Protein AF-A0A453ETF7-F1 (afdb_monomer_lite)

Foldseek 3Di:
DFPPFQADDFDKDKDWFWDQDPVRDTDIQIWIWTPVLLVLLVVVCVVCVVVVVVVCVVPVVDAAEFEAEQCGLLSSLNNLRVQCVDVSNVRYAYERELYRQTIGPSSVVSRPVRYHYHYDDPRCRNVDGVVVVVVVVVCVVPDCPVVVVVVVVD

InterPro domains:
  IPR002921 Fungal lipase-type domain [PF01764] (3-130)
  IPR029058 Alpha/Beta hydrolase fold [G3DSA:3.40.50.1820] (1-151)
  IPR029058 Alpha/Beta hydrolase fold [SSF53474] (5-130)

Sequence (154 aa):
MKDTLTAVTGAVVPFHHSVLDEGGISKLVLGYAHCGMVAAARWIARGITPCLLQAVTQCPEYQIKIVGHSLGGGTAALLTYILREHTEFSTTTCVAFAPASCMTWELAESGKHFVTTIVNGADLVPTVSTASIDDLRSEVTASSWLNDLRDQIQ

Radius of gyration: 19.6 Å; chains: 1; bounding box: 48×32×66 Å

Organism: Aegilops tauschii subsp. strangulata (NCBI:txid200361)

Structure (mmCIF, N/CA/C/O backbone):
data_AF-A0A453ETF7-F1
#
_entry.id   AF-A0A453ETF7-F1
#
loop_
_atom_site.group_PDB
_atom_site.id
_atom_site.type_symbol
_atom_site.label_atom_id
_atom_site.label_alt_id
_atom_site.label_comp_id
_atom_site.label_asym_id
_atom_site.label_entity_id
_atom_site.label_seq_id
_atom_site.pdbx_PDB_ins_code
_atom_site.Cartn_x
_atom_site.Cartn_y
_atom_site.Cartn_z
_atom_site.occupancy
_atom_site.B_iso_or_equiv
_atom_site.auth_seq_id
_atom_site.auth_comp_id
_atom_site.auth_asym_id
_atom_site.auth_atom_id
_atom_site.pdbx_PDB_model_num
ATOM 1 N N . MET A 1 1 ? 18.604 -13.943 -6.817 1.00 32.66 1 MET A N 1
ATOM 2 C CA . MET A 1 1 ? 18.697 -12.516 -7.185 1.00 32.66 1 MET A CA 1
ATOM 3 C C . MET A 1 1 ? 17.307 -11.969 -6.917 1.00 32.66 1 MET A C 1
ATOM 5 O O . MET A 1 1 ? 16.383 -12.465 -7.535 1.00 32.66 1 MET A O 1
ATOM 9 N N . LYS A 1 2 ? 17.123 -11.198 -5.838 1.00 39.03 2 LYS A N 1
ATOM 10 C CA . LYS A 1 2 ? 15.794 -10.808 -5.335 1.00 39.03 2 LYS A CA 1
ATOM 11 C C . LYS A 1 2 ? 15.223 -9.695 -6.212 1.00 39.03 2 LYS A C 1
ATOM 13 O O . LYS A 1 2 ? 15.924 -8.714 -6.438 1.00 39.03 2 LYS A O 1
ATOM 18 N N . ASP A 1 3 ? 13.976 -9.848 -6.644 1.00 45.78 3 ASP A N 1
ATOM 19 C CA . ASP A 1 3 ? 13.203 -8.900 -7.457 1.00 45.78 3 ASP A CA 1
ATOM 20 C C . ASP A 1 3 ? 13.032 -7.554 -6.734 1.00 45.78 3 ASP A C 1
ATOM 22 O O . ASP A 1 3 ? 12.058 -7.310 -6.025 1.00 45.78 3 ASP A O 1
ATOM 26 N N . THR A 1 4 ? 14.040 -6.686 -6.814 1.00 43.00 4 THR A N 1
ATOM 27 C CA . THR A 1 4 ? 14.077 -5.414 -6.077 1.00 43.00 4 THR A CA 1
ATOM 28 C C . THR A 1 4 ? 14.528 -4.290 -6.989 1.00 43.00 4 THR A C 1
ATOM 30 O O . THR A 1 4 ? 15.625 -3.780 -6.820 1.00 43.00 4 THR A O 1
ATOM 33 N N . LEU A 1 5 ? 13.705 -3.885 -7.954 1.00 49.62 5 LEU A N 1
ATOM 34 C CA . LEU A 1 5 ? 14.010 -2.709 -8.772 1.00 49.62 5 LEU A CA 1
ATOM 35 C C . LEU A 1 5 ? 12.725 -2.051 -9.272 1.00 49.62 5 LEU A C 1
ATOM 37 O O . LEU A 1 5 ? 12.343 -2.143 -10.432 1.00 49.62 5 LEU A O 1
ATOM 41 N N . THR A 1 6 ? 12.027 -1.390 -8.359 1.00 43.81 6 THR A N 1
ATOM 42 C CA . THR A 1 6 ? 10.703 -0.833 -8.612 1.00 43.81 6 THR A CA 1
ATOM 43 C C . THR A 1 6 ? 10.712 0.691 -8.763 1.00 43.81 6 THR A C 1
ATOM 45 O O . THR A 1 6 ? 10.086 1.384 -7.969 1.00 43.81 6 THR A O 1
ATOM 48 N N . ALA A 1 7 ? 11.482 1.218 -9.730 1.00 40.88 7 ALA A N 1
ATOM 49 C CA . ALA A 1 7 ? 11.156 2.379 -10.581 1.00 40.88 7 ALA A CA 1
ATOM 50 C C . ALA A 1 7 ? 12.391 2.978 -11.266 1.00 40.88 7 ALA A C 1
ATOM 52 O O . ALA A 1 7 ? 13.491 3.052 -10.727 1.00 40.88 7 ALA A O 1
ATOM 53 N N . VAL A 1 8 ? 12.135 3.519 -12.448 1.00 42.88 8 VAL A N 1
ATOM 54 C CA . VAL A 1 8 ? 13.087 4.001 -13.457 1.00 42.88 8 VAL A CA 1
ATOM 55 C C . VAL A 1 8 ? 13.849 5.275 -13.063 1.00 42.88 8 VAL A C 1
ATOM 57 O O . VAL A 1 8 ? 14.783 5.667 -13.754 1.00 42.88 8 VAL A O 1
ATOM 60 N N . THR A 1 9 ? 13.529 5.903 -11.927 1.00 51.31 9 THR A N 1
ATOM 61 C CA . THR A 1 9 ? 14.285 7.055 -11.390 1.00 51.31 9 THR A CA 1
ATOM 62 C C . THR A 1 9 ? 14.396 7.105 -9.853 1.00 51.31 9 THR A C 1
ATOM 64 O O . THR A 1 9 ? 15.011 8.029 -9.323 1.00 51.31 9 THR A O 1
ATOM 67 N N . GLY A 1 10 ? 13.799 6.170 -9.101 1.00 54.28 10 GLY A N 1
ATOM 68 C CA . GLY A 1 10 ? 13.373 6.419 -7.715 1.00 54.28 10 GLY A CA 1
ATOM 69 C C . GLY A 1 10 ? 14.118 5.616 -6.649 1.00 54.28 10 GLY A C 1
ATOM 70 O O . GLY A 1 10 ? 14.108 4.389 -6.668 1.00 54.28 10 GLY A O 1
ATOM 71 N N . ALA A 1 11 ? 14.715 6.301 -5.669 1.00 68.50 11 ALA A N 1
ATOM 72 C CA . ALA A 1 11 ? 15.285 5.656 -4.486 1.00 68.50 11 ALA A CA 1
ATOM 73 C C . ALA A 1 11 ? 14.245 4.762 -3.775 1.00 68.50 11 ALA A C 1
ATOM 75 O O . ALA A 1 11 ? 13.050 5.061 -3.757 1.00 68.50 11 ALA A O 1
ATOM 76 N N . VAL A 1 12 ? 14.691 3.673 -3.153 1.00 81.19 12 VAL A N 1
ATOM 77 C CA . VAL A 1 12 ? 13.833 2.814 -2.325 1.00 81.19 12 VAL A CA 1
ATOM 78 C C . VAL A 1 12 ? 14.080 3.082 -0.849 1.00 81.19 12 VAL A C 1
ATOM 80 O O . VAL A 1 12 ? 15.168 3.497 -0.451 1.00 81.19 12 VAL A O 1
ATOM 83 N N . VAL A 1 13 ? 13.065 2.843 -0.026 1.00 88.19 13 VAL A N 1
ATOM 84 C CA . VAL A 1 13 ? 13.168 2.940 1.433 1.00 88.19 13 VAL A CA 1
ATOM 85 C C . VAL A 1 13 ? 12.697 1.641 2.080 1.00 88.19 13 VAL A C 1
ATOM 87 O O . VAL A 1 13 ? 11.791 0.998 1.540 1.00 88.19 13 VAL A O 1
ATOM 90 N N . PRO A 1 14 ? 13.272 1.249 3.232 1.00 92.38 14 PRO A N 1
ATOM 91 C CA . PRO A 1 14 ? 12.729 0.158 4.026 1.00 92.38 14 PRO A CA 1
ATOM 92 C C . PRO A 1 14 ? 11.263 0.422 4.370 1.00 92.38 14 PRO A C 1
ATOM 94 O O . PRO A 1 14 ? 10.893 1.526 4.787 1.00 92.38 14 PRO A O 1
ATOM 97 N N . PHE A 1 15 ? 10.436 -0.601 4.202 1.00 93.19 15 PHE A N 1
ATOM 98 C CA . PHE A 1 15 ? 9.016 -0.565 4.515 1.00 93.19 15 PHE A CA 1
ATOM 99 C C . PHE A 1 15 ? 8.615 -1.882 5.175 1.00 93.19 15 PHE A C 1
ATOM 101 O O . PHE A 1 15 ? 9.176 -2.936 4.875 1.00 93.19 15 PHE A O 1
ATOM 108 N N . HIS A 1 16 ? 7.675 -1.816 6.108 1.00 91.56 16 HIS A N 1
ATOM 109 C CA . HIS A 1 16 ? 7.186 -2.989 6.811 1.00 91.56 16 HIS A CA 1
ATOM 110 C C . HIS A 1 16 ? 5.686 -2.892 7.034 1.00 91.56 16 HIS A C 1
ATOM 112 O O . HIS A 1 16 ? 5.118 -1.807 6.955 1.00 91.56 16 HIS A O 1
ATOM 118 N N . HIS A 1 17 ? 5.075 -4.041 7.295 1.00 86.94 17 HIS A N 1
ATOM 119 C CA . HIS A 1 17 ? 3.684 -4.138 7.697 1.00 86.94 17 HIS A CA 1
ATOM 120 C C . HIS A 1 17 ? 3.500 -5.289 8.682 1.00 86.94 17 HIS A C 1
ATOM 122 O O . HIS A 1 17 ? 4.130 -6.341 8.544 1.00 86.94 17 HIS A O 1
ATOM 128 N N . SER A 1 18 ? 2.625 -5.094 9.664 1.00 84.88 18 SER A N 1
ATOM 129 C CA . SER A 1 18 ? 2.255 -6.128 10.630 1.00 84.88 18 SER A CA 1
ATOM 130 C C . SER A 1 18 ? 0.994 -6.855 10.170 1.00 84.88 18 SER A C 1
ATOM 132 O O . SER A 1 18 ? -0.065 -6.244 10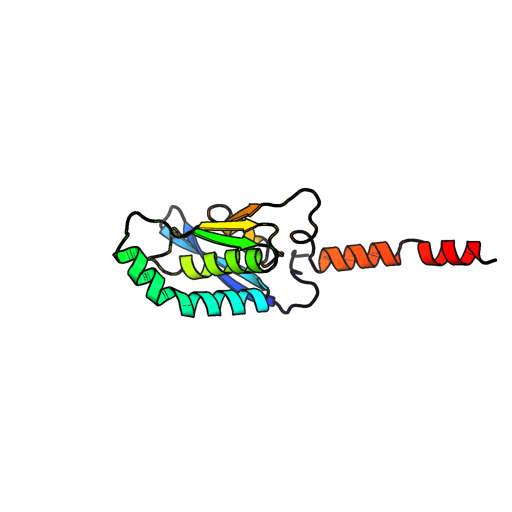.054 1.00 84.88 18 SER A O 1
ATOM 134 N N . VAL A 1 19 ? 1.096 -8.164 9.942 1.00 76.19 19 VAL A N 1
ATOM 135 C CA . VAL A 1 19 ? -0.036 -9.032 9.584 1.00 76.19 19 VAL A CA 1
ATOM 136 C C . VAL A 1 19 ? -0.451 -9.838 10.810 1.00 76.19 19 VAL A C 1
ATOM 138 O O . VAL A 1 19 ? 0.397 -10.449 11.457 1.00 76.19 19 VAL A O 1
ATOM 141 N N . LEU A 1 20 ? -1.742 -9.853 11.137 1.00 70.31 20 LEU A N 1
ATOM 142 C CA . LEU A 1 20 ? -2.287 -10.722 12.183 1.00 70.31 20 LEU A CA 1
ATOM 143 C C . LEU A 1 20 ? -2.453 -12.143 11.626 1.00 70.31 20 LEU A C 1
ATOM 145 O O . LEU A 1 20 ? -3.141 -12.322 10.623 1.00 70.31 20 LEU A O 1
ATOM 149 N N . ASP A 1 21 ? -1.812 -13.127 12.258 1.00 61.56 21 ASP A N 1
ATOM 150 C CA . ASP A 1 21 ? -1.958 -14.550 11.923 1.00 61.56 21 ASP A CA 1
ATOM 151 C C . ASP A 1 21 ? -3.111 -15.203 12.713 1.00 61.56 21 ASP A C 1
ATOM 153 O O . ASP A 1 21 ? -3.528 -14.685 13.753 1.00 61.56 21 ASP A O 1
ATOM 157 N N . GLU A 1 22 ? -3.600 -16.364 12.264 1.00 57.19 22 GLU A N 1
ATOM 158 C CA . GLU A 1 22 ? -4.742 -17.096 12.856 1.00 57.19 22 GLU A CA 1
ATOM 159 C C . GLU A 1 22 ? -4.524 -17.493 14.333 1.00 57.19 22 GLU A C 1
ATOM 161 O O . GLU A 1 22 ? -5.477 -17.776 15.056 1.00 57.19 22 GLU A O 1
ATOM 166 N N . GLY A 1 23 ? -3.276 -17.453 14.816 1.00 59.00 23 GLY A N 1
ATOM 167 C CA . GLY A 1 23 ? -2.902 -17.659 16.221 1.00 59.00 23 GLY A CA 1
ATOM 168 C C . GLY A 1 23 ? -2.762 -16.383 17.064 1.00 59.00 23 GLY A C 1
ATOM 169 O O . GLY A 1 23 ? -2.259 -16.458 18.184 1.00 59.00 23 GLY A O 1
ATOM 170 N N . GLY A 1 24 ? -3.124 -15.206 16.541 1.00 58.66 24 GLY A N 1
ATOM 171 C CA . GLY A 1 24 ? -2.989 -13.917 17.236 1.00 58.66 24 GLY A CA 1
ATOM 172 C C . GLY A 1 24 ? -1.561 -13.355 17.286 1.00 58.66 24 GLY A C 1
ATOM 173 O O . GLY A 1 24 ? -1.326 -12.326 17.918 1.00 58.66 24 GLY A O 1
ATOM 174 N N . ILE A 1 25 ? -0.600 -14.000 16.616 1.00 61.69 25 ILE A N 1
ATOM 175 C CA . ILE A 1 25 ? 0.782 -13.521 16.514 1.00 61.69 25 ILE A CA 1
ATOM 176 C C . IL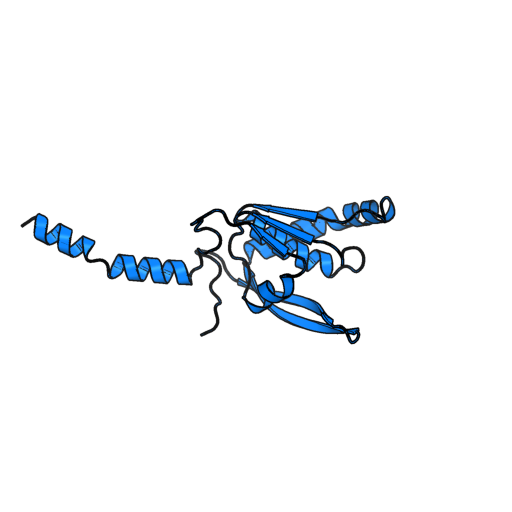E A 1 25 ? 0.868 -12.532 15.350 1.00 61.69 25 ILE A C 1
ATOM 178 O O . ILE A 1 25 ? 0.567 -12.873 14.207 1.00 61.69 25 ILE A O 1
ATOM 182 N N . SER A 1 26 ? 1.308 -11.302 15.624 1.00 72.00 26 SER A N 1
ATOM 183 C CA . SER A 1 26 ? 1.609 -10.330 14.574 1.00 72.00 26 SER A CA 1
ATOM 184 C C . SER A 1 26 ? 2.906 -10.722 13.860 1.00 72.00 26 SER A C 1
ATOM 186 O O . SER A 1 26 ? 3.997 -10.601 14.426 1.00 72.00 26 SER A O 1
ATOM 188 N N . LYS A 1 27 ? 2.811 -11.182 12.613 1.00 81.12 27 LYS A N 1
ATOM 189 C CA . LYS A 1 27 ? 3.965 -11.432 11.750 1.00 81.12 27 LYS A CA 1
ATOM 190 C C . LYS A 1 27 ? 4.378 -10.132 11.068 1.00 81.12 27 LYS A C 1
ATOM 192 O O . LYS A 1 27 ? 3.604 -9.532 10.327 1.00 81.12 27 LYS A O 1
ATOM 197 N N . LEU A 1 28 ? 5.621 -9.718 11.293 1.00 88.12 28 LEU A N 1
ATOM 198 C CA . LEU A 1 28 ? 6.205 -8.566 10.618 1.00 88.12 28 LEU A CA 1
ATOM 199 C C . LEU A 1 28 ? 6.682 -8.969 9.217 1.00 88.12 28 LEU A C 1
ATOM 201 O O . LEU A 1 28 ? 7.553 -9.830 9.074 1.00 88.12 28 LEU A O 1
ATOM 205 N N . VAL A 1 29 ? 6.127 -8.337 8.187 1.00 91.50 29 VAL A N 1
ATOM 206 C CA . VAL A 1 29 ? 6.582 -8.473 6.800 1.00 91.50 29 VAL A CA 1
ATOM 207 C C . VAL A 1 29 ? 7.514 -7.309 6.497 1.00 91.50 29 VAL A C 1
ATOM 209 O O . VAL A 1 29 ? 7.117 -6.150 6.593 1.00 91.50 29 VAL A O 1
ATOM 212 N N . LEU A 1 30 ? 8.764 -7.619 6.158 1.00 91.88 30 LEU A N 1
ATOM 213 C CA . LEU A 1 30 ? 9.795 -6.639 5.822 1.00 91.88 30 LEU A CA 1
ATOM 214 C C . LEU A 1 30 ? 10.016 -6.602 4.312 1.00 91.88 30 LEU A C 1
ATOM 216 O O . LEU A 1 30 ? 10.041 -7.645 3.659 1.00 91.88 30 LEU A O 1
ATOM 220 N N . GLY A 1 31 ? 10.255 -5.412 3.773 1.00 90.94 31 GLY A N 1
ATOM 221 C CA . GLY A 1 31 ? 10.604 -5.235 2.373 1.00 90.94 31 GLY A CA 1
ATOM 222 C C . GLY A 1 31 ? 11.062 -3.819 2.054 1.00 90.94 31 GLY A C 1
ATOM 223 O O . GLY A 1 31 ? 11.445 -3.043 2.934 1.00 90.94 31 GLY A O 1
ATOM 224 N N . TYR A 1 32 ? 11.015 -3.484 0.771 1.00 90.50 32 TYR A N 1
ATOM 225 C CA . TYR A 1 32 ? 11.335 -2.149 0.275 1.00 90.50 32 TYR A CA 1
ATOM 226 C C . TYR A 1 32 ? 10.164 -1.595 -0.520 1.00 90.50 32 TYR A C 1
ATOM 228 O O . TYR A 1 32 ? 9.417 -2.344 -1.146 1.00 90.50 32 TYR A O 1
ATOM 236 N N . ALA A 1 33 ? 10.023 -0.275 -0.506 1.00 91.75 33 ALA A N 1
ATOM 237 C CA . ALA A 1 33 ? 9.013 0.431 -1.276 1.00 91.75 33 ALA A CA 1
ATOM 238 C C . ALA A 1 33 ? 9.577 1.705 -1.912 1.00 91.75 33 ALA A C 1
ATOM 240 O O . ALA A 1 33 ? 10.591 2.253 -1.471 1.00 91.75 33 ALA A O 1
ATOM 241 N N . HIS A 1 34 ? 8.908 2.182 -2.958 1.00 89.69 34 HIS A N 1
ATOM 242 C CA . HIS A 1 34 ? 9.306 3.369 -3.707 1.00 89.69 34 HIS A CA 1
ATOM 243 C C . HIS A 1 34 ? 9.278 4.625 -2.822 1.00 89.69 34 HIS A C 1
ATOM 245 O O . HIS A 1 34 ? 8.219 5.002 -2.315 1.00 89.69 34 HIS A O 1
ATOM 251 N N . CYS A 1 35 ? 10.398 5.352 -2.693 1.00 89.06 35 CYS A N 1
ATOM 252 C CA . CYS A 1 35 ? 10.526 6.464 -1.739 1.00 89.06 35 CYS A CA 1
ATOM 253 C C . CYS A 1 35 ? 9.464 7.557 -1.928 1.00 89.06 35 CYS A C 1
ATOM 255 O O . CYS A 1 35 ? 8.819 7.957 -0.963 1.00 89.06 35 CYS A O 1
ATOM 257 N N . GLY A 1 36 ? 9.243 8.000 -3.171 1.00 88.25 36 GLY A N 1
ATOM 258 C CA . GLY A 1 36 ? 8.272 9.046 -3.499 1.00 88.25 36 GLY A CA 1
ATOM 259 C C . GLY A 1 36 ? 6.838 8.639 -3.165 1.00 88.25 36 GLY A C 1
ATOM 260 O O . GLY A 1 36 ? 6.110 9.405 -2.538 1.00 88.25 36 GLY A O 1
ATOM 261 N N . MET A 1 37 ? 6.449 7.406 -3.500 1.00 93.31 37 MET A N 1
ATOM 262 C CA . MET A 1 37 ? 5.118 6.890 -3.186 1.00 93.31 37 MET A CA 1
ATOM 263 C C . MET A 1 37 ? 4.925 6.683 -1.680 1.00 93.31 37 MET A C 1
ATOM 265 O O . MET A 1 37 ? 3.862 7.021 -1.170 1.00 93.31 37 MET A O 1
ATOM 269 N N . VAL A 1 38 ? 5.946 6.211 -0.950 1.00 94.56 38 VAL A N 1
ATOM 270 C CA . VAL A 1 38 ? 5.912 6.120 0.523 1.00 94.56 38 VAL A CA 1
ATOM 271 C C . VAL A 1 38 ? 5.786 7.507 1.153 1.00 94.56 38 VAL A C 1
ATOM 273 O O . VAL A 1 38 ? 4.992 7.697 2.074 1.00 94.56 38 VAL A O 1
ATOM 276 N N . ALA A 1 39 ? 6.546 8.492 0.667 1.00 94.75 39 ALA A N 1
ATOM 277 C CA . ALA A 1 39 ? 6.482 9.864 1.158 1.00 94.75 39 ALA A CA 1
ATOM 278 C C . ALA A 1 39 ? 5.088 10.472 0.938 1.00 94.75 39 ALA A C 1
ATOM 280 O O . ALA A 1 39 ? 4.518 11.035 1.875 1.00 94.75 39 ALA A O 1
ATOM 281 N N . ALA A 1 40 ? 4.518 10.291 -0.257 1.00 96.38 40 ALA A N 1
ATOM 282 C CA . ALA A 1 40 ? 3.164 10.724 -0.585 1.00 96.38 40 ALA A CA 1
ATOM 283 C C . ALA A 1 40 ? 2.115 10.024 0.292 1.00 96.38 40 ALA A C 1
ATOM 285 O O . ALA A 1 40 ? 1.292 10.694 0.909 1.00 96.38 40 ALA A O 1
ATOM 286 N N . ALA A 1 41 ? 2.186 8.698 0.427 1.00 97.69 41 ALA A N 1
ATOM 287 C CA . ALA A 1 41 ? 1.259 7.923 1.249 1.00 97.69 41 ALA A CA 1
ATOM 288 C C . ALA A 1 41 ? 1.287 8.369 2.720 1.00 97.69 41 ALA A C 1
ATOM 290 O O . ALA A 1 41 ? 0.241 8.614 3.315 1.00 97.69 41 ALA A O 1
ATOM 291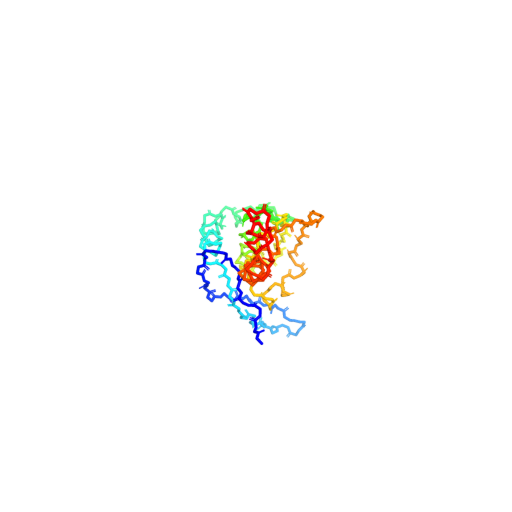 N N . ARG A 1 42 ? 2.480 8.570 3.297 1.00 97.19 42 ARG A N 1
ATOM 292 C CA . ARG A 1 42 ? 2.633 9.092 4.666 1.00 97.19 42 ARG A CA 1
ATOM 293 C C . ARG A 1 42 ? 2.102 10.516 4.813 1.00 97.19 42 ARG A C 1
ATOM 295 O O . ARG A 1 42 ? 1.548 10.848 5.857 1.00 97.19 42 ARG A O 1
ATOM 302 N N . TRP A 1 43 ? 2.298 11.368 3.807 1.00 97.88 43 TRP A N 1
ATOM 303 C CA . TRP A 1 43 ? 1.766 12.730 3.818 1.00 97.88 43 TRP A CA 1
ATOM 304 C C . TRP A 1 43 ? 0.233 12.730 3.801 1.00 97.88 43 TRP A C 1
ATOM 306 O O . TRP A 1 43 ? -0.370 13.391 4.644 1.00 97.88 43 TRP A O 1
ATOM 316 N N . ILE A 1 44 ? -0.378 11.919 2.930 1.00 98.25 44 ILE A N 1
ATOM 317 C CA . ILE A 1 44 ? -1.835 11.750 2.862 1.00 98.25 44 ILE A CA 1
ATOM 318 C C . ILE A 1 44 ? -2.369 11.213 4.190 1.00 98.25 44 ILE A C 1
ATOM 320 O O . ILE A 1 44 ? -3.263 11.831 4.758 1.00 98.25 44 ILE A O 1
ATOM 324 N N . ALA A 1 45 ? -1.793 10.125 4.719 1.00 97.56 45 ALA A N 1
ATOM 325 C CA . ALA A 1 45 ? -2.222 9.515 5.979 1.00 97.56 45 ALA A CA 1
ATOM 326 C C . ALA A 1 45 ? -2.277 10.547 7.114 1.00 97.56 45 ALA A C 1
ATOM 328 O O . ALA A 1 45 ? -3.322 10.734 7.728 1.00 97.56 45 ALA A O 1
ATOM 329 N N . ARG A 1 46 ? -1.193 11.311 7.322 1.00 97.56 46 ARG A N 1
ATOM 330 C CA . ARG A 1 46 ? -1.165 12.371 8.344 1.00 97.56 46 ARG A CA 1
ATOM 331 C C . ARG A 1 46 ? -2.264 13.417 8.154 1.00 97.56 46 ARG A C 1
ATOM 333 O O . ARG A 1 46 ? -2.806 13.896 9.143 1.00 97.56 46 ARG A O 1
ATOM 340 N N . GLY A 1 47 ? -2.567 13.781 6.908 1.00 97.56 47 GLY A N 1
ATOM 341 C CA . GLY A 1 47 ? -3.598 14.768 6.597 1.00 97.56 47 GLY A CA 1
ATOM 342 C C . GLY A 1 47 ? -5.020 14.261 6.844 1.00 97.56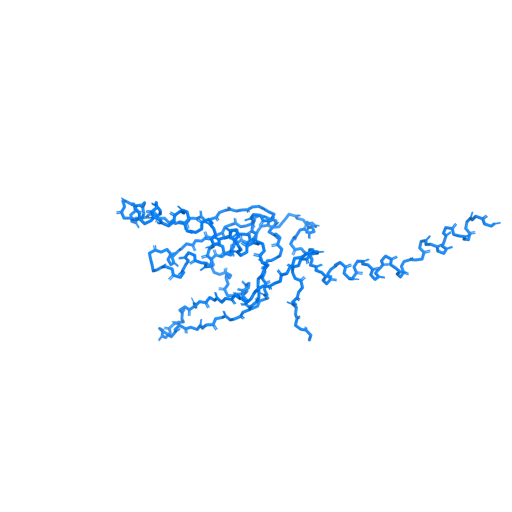 47 GLY A C 1
ATOM 343 O O . GLY A 1 47 ? -5.855 15.015 7.335 1.00 97.56 47 GLY A O 1
ATOM 344 N N . ILE A 1 48 ? -5.301 12.993 6.527 1.00 97.06 48 ILE A N 1
ATOM 345 C CA . ILE A 1 48 ? -6.669 12.456 6.552 1.00 97.06 48 ILE A CA 1
ATOM 346 C C . ILE A 1 48 ? -7.034 11.739 7.856 1.00 97.06 48 ILE A C 1
ATOM 348 O O . ILE A 1 48 ? -8.221 11.664 8.164 1.00 97.06 48 ILE A O 1
ATOM 352 N N . THR A 1 49 ? -6.066 11.242 8.640 1.00 96.44 49 THR A N 1
ATOM 353 C CA . THR A 1 49 ? -6.332 10.444 9.855 1.00 96.44 49 THR A CA 1
ATOM 354 C C . THR A 1 49 ? -7.319 11.107 10.827 1.00 96.44 49 THR A C 1
ATOM 356 O O . THR A 1 49 ? -8.264 10.426 11.226 1.00 96.44 49 THR A O 1
ATOM 359 N N . PRO A 1 50 ? -7.201 12.404 11.189 1.00 96.50 50 PRO A N 1
ATOM 360 C CA . PRO A 1 50 ? -8.150 13.027 12.117 1.00 96.50 50 PRO A CA 1
ATOM 361 C C . PRO A 1 50 ? -9.592 13.020 11.592 1.00 96.50 50 PRO A C 1
ATOM 363 O O . PRO A 1 50 ? -10.530 12.756 12.341 1.00 96.50 50 PRO A O 1
ATOM 366 N N . CYS A 1 51 ? -9.764 13.272 10.291 1.00 95.88 51 CYS A N 1
ATOM 367 C CA . CYS A 1 51 ? -11.068 13.261 9.633 1.00 95.88 51 CYS A CA 1
ATOM 368 C C . CYS A 1 51 ? -11.627 11.838 9.523 1.00 95.88 51 CYS A C 1
ATOM 370 O O . CYS A 1 51 ? -12.800 11.616 9.818 1.00 95.88 51 CYS A O 1
ATOM 372 N N . LEU A 1 52 ? -10.787 10.862 9.164 1.00 96.06 52 LEU A N 1
ATOM 373 C CA . LEU A 1 52 ? -11.200 9.465 9.078 1.00 96.06 52 LEU A CA 1
ATOM 374 C C . LEU A 1 52 ? -11.642 8.916 10.432 1.00 96.06 52 LEU A C 1
ATOM 376 O O . LEU A 1 52 ? -12.681 8.271 10.472 1.00 96.06 52 LEU A O 1
ATOM 380 N N . LEU A 1 53 ? -10.926 9.215 11.526 1.00 95.75 53 LEU A N 1
ATOM 381 C CA . LEU A 1 53 ? -11.324 8.815 12.884 1.00 95.75 53 LEU A CA 1
ATOM 382 C C . LEU A 1 53 ? -12.724 9.336 13.232 1.00 95.75 53 LEU A C 1
ATOM 384 O O . LEU A 1 53 ? -13.572 8.583 13.705 1.00 95.75 53 LEU A O 1
ATOM 388 N N . GLN A 1 54 ? -13.006 10.607 12.939 1.00 95.62 54 GLN A N 1
ATOM 389 C CA . GLN A 1 54 ? -14.348 11.160 13.132 1.00 95.62 54 GLN A CA 1
ATOM 390 C C . GLN A 1 54 ? -15.385 10.433 12.266 1.00 95.62 54 GLN A C 1
ATOM 392 O O . GLN A 1 54 ? -16.438 10.051 12.770 1.00 95.62 54 GLN A O 1
ATOM 397 N N . ALA A 1 55 ? -15.076 10.169 10.996 1.00 94.94 55 ALA A N 1
ATOM 398 C CA . ALA A 1 55 ? -15.991 9.484 10.090 1.00 94.94 55 ALA A CA 1
ATOM 399 C C . ALA A 1 55 ? -16.326 8.050 10.540 1.00 94.94 55 ALA A C 1
ATOM 401 O O . ALA A 1 55 ? -17.500 7.688 10.542 1.00 94.94 55 ALA A O 1
ATOM 402 N N . VAL A 1 56 ? -15.344 7.248 10.977 1.00 94.19 56 VAL A N 1
ATOM 403 C CA . VAL A 1 56 ? -15.623 5.879 11.460 1.00 94.19 56 VAL A CA 1
ATOM 404 C C . VAL A 1 56 ? -16.396 5.862 12.776 1.00 94.19 56 VAL A C 1
ATOM 406 O O . VAL A 1 56 ? -17.193 4.956 12.988 1.00 94.19 56 VAL A O 1
ATOM 409 N N . THR A 1 57 ? -16.234 6.870 13.642 1.00 93.38 57 THR A N 1
ATOM 410 C CA . THR A 1 57 ? -17.069 6.965 14.857 1.00 93.38 57 THR A CA 1
ATOM 411 C C . THR A 1 57 ? -18.519 7.338 14.557 1.00 93.38 57 THR A C 1
ATOM 413 O O . THR A 1 57 ? -19.424 6.855 15.232 1.00 93.38 57 THR A O 1
ATOM 416 N N . GLN A 1 58 ? -18.758 8.172 13.542 1.00 95.94 58 GLN A N 1
ATOM 417 C CA . GLN A 1 58 ? -20.107 8.573 13.133 1.00 95.94 58 GLN A CA 1
ATOM 418 C C . GLN A 1 58 ? -20.813 7.491 12.309 1.00 95.94 58 GLN A C 1
ATOM 420 O O . GLN A 1 58 ? -22.029 7.338 12.406 1.00 95.94 58 GLN A O 1
ATOM 425 N N . CYS A 1 59 ? -20.050 6.737 11.518 1.00 93.25 59 CYS A N 1
ATOM 426 C CA . CYS A 1 59 ? -20.547 5.721 10.599 1.00 93.25 59 CYS A CA 1
ATOM 427 C C . CYS A 1 59 ? -19.817 4.381 10.825 1.00 93.25 59 CYS A C 1
ATOM 429 O O . CYS A 1 59 ? -19.054 3.958 9.955 1.00 93.25 59 CYS A O 1
ATOM 431 N N . PRO A 1 60 ? -20.045 3.686 11.957 1.00 90.56 60 PRO A N 1
ATOM 432 C CA . PRO A 1 60 ? -19.306 2.465 12.306 1.00 90.56 60 PRO A CA 1
ATOM 433 C C . PRO A 1 60 ? -19.553 1.293 11.343 1.00 90.56 60 PRO A C 1
ATOM 435 O O . PRO A 1 60 ? -18.715 0.407 11.221 1.00 90.56 60 PRO A O 1
ATOM 438 N N . GLU A 1 61 ? -20.681 1.304 10.629 1.00 91.94 61 GLU A N 1
ATOM 439 C CA . GLU A 1 61 ? -21.054 0.279 9.644 1.00 91.94 61 GLU A CA 1
ATOM 440 C C . GLU A 1 61 ? -20.310 0.440 8.301 1.00 91.94 61 GLU A C 1
ATOM 442 O O . GLU A 1 61 ? -20.366 -0.434 7.434 1.00 91.94 61 GLU A O 1
ATOM 447 N N . TYR A 1 62 ? -19.656 1.587 8.078 1.00 92.50 62 TYR A N 1
ATOM 448 C CA . TYR A 1 62 ? -19.028 1.922 6.801 1.00 92.50 62 TYR A CA 1
ATOM 449 C C . TYR A 1 62 ? -17.581 1.434 6.757 1.00 92.50 62 TYR A C 1
ATOM 451 O O . TYR A 1 62 ? -16.852 1.455 7.745 1.00 92.50 62 TYR A O 1
ATOM 459 N N . GLN A 1 63 ? -17.137 1.044 5.564 1.00 91.81 63 GLN A N 1
ATOM 460 C CA . GLN A 1 63 ? -15.764 0.609 5.324 1.00 91.81 63 GLN A CA 1
ATOM 461 C C . GLN A 1 63 ? -14.978 1.651 4.535 1.00 91.81 63 GLN A C 1
ATOM 463 O O . GLN A 1 63 ? -15.480 2.243 3.577 1.00 91.81 63 GLN A O 1
ATOM 468 N N . ILE A 1 64 ? -13.705 1.818 4.890 1.00 96.12 64 ILE A N 1
ATOM 469 C CA . ILE A 1 64 ? -12.786 2.689 4.159 1.00 96.12 64 ILE A CA 1
ATOM 470 C C . ILE A 1 64 ? -12.283 1.949 2.913 1.00 96.12 64 ILE A C 1
ATOM 472 O O . ILE A 1 64 ? -11.725 0.848 2.991 1.00 96.12 64 ILE A O 1
ATOM 476 N N . LYS A 1 65 ? -12.464 2.577 1.749 1.00 97.81 65 LYS A N 1
ATOM 477 C CA . LYS A 1 65 ? -11.953 2.113 0.457 1.00 97.81 65 LYS A CA 1
ATOM 478 C C . LYS A 1 65 ? -10.995 3.154 -0.110 1.00 97.81 65 LYS A C 1
ATOM 480 O O . LYS A 1 65 ? -11.391 4.290 -0.350 1.00 97.81 65 LYS A O 1
ATOM 485 N N . ILE A 1 66 ? -9.752 2.759 -0.351 1.00 98.25 66 ILE A N 1
ATOM 486 C CA . ILE A 1 66 ? -8.758 3.581 -1.041 1.00 98.25 66 ILE A CA 1
ATOM 487 C C . ILE A 1 66 ? -8.783 3.223 -2.525 1.00 98.25 66 ILE A C 1
ATOM 489 O O . ILE A 1 66 ? -8.863 2.053 -2.893 1.00 98.25 66 ILE A O 1
ATOM 493 N N . VAL A 1 67 ? -8.726 4.229 -3.392 1.00 98.25 67 VAL A N 1
ATOM 494 C CA . VAL A 1 67 ? -8.682 4.030 -4.842 1.00 98.25 67 VAL A CA 1
ATOM 495 C C . VAL A 1 67 ? -7.561 4.878 -5.424 1.00 98.25 67 VAL A C 1
ATOM 497 O O . VAL A 1 67 ? -7.342 6.006 -4.986 1.00 98.25 67 VAL A O 1
ATOM 500 N N . GLY A 1 68 ? -6.848 4.343 -6.410 1.00 96.88 68 GLY A N 1
ATOM 501 C CA . GLY A 1 68 ? -5.799 5.076 -7.111 1.00 96.88 68 GLY A CA 1
ATOM 502 C C . GLY A 1 68 ? -5.543 4.526 -8.507 1.00 96.88 68 GLY A C 1
ATOM 503 O O . GLY A 1 68 ? -5.887 3.384 -8.797 1.00 96.88 68 GLY A O 1
ATOM 504 N N . HIS A 1 69 ? -4.929 5.340 -9.366 1.00 94.88 69 HIS A N 1
ATOM 505 C CA . HIS A 1 69 ? -4.564 4.977 -10.736 1.00 94.88 69 HIS A CA 1
ATOM 506 C C . HIS A 1 69 ? -3.080 5.261 -11.012 1.00 94.88 69 HIS A C 1
ATOM 508 O O . HIS A 1 69 ? -2.564 6.275 -10.536 1.00 94.88 69 HIS A O 1
ATOM 514 N N . SER A 1 70 ? -2.396 4.420 -11.796 1.00 90.31 70 SER A N 1
ATOM 515 C CA . SER A 1 70 ? -0.994 4.625 -12.196 1.00 90.31 70 SER A CA 1
ATOM 516 C C . SER A 1 70 ? -0.072 4.798 -10.978 1.00 90.31 70 SER A C 1
ATOM 518 O O . SER A 1 70 ? -0.134 4.004 -10.035 1.00 90.31 70 SER A O 1
ATOM 520 N N . LEU A 1 71 ? 0.745 5.855 -10.932 1.00 90.75 71 LEU A N 1
ATOM 521 C CA . LEU A 1 71 ? 1.520 6.255 -9.749 1.00 90.75 71 LEU A CA 1
ATOM 522 C C . LEU A 1 71 ? 0.649 6.329 -8.483 1.00 90.75 71 LEU A C 1
ATOM 524 O O . LEU A 1 71 ? 1.021 5.816 -7.428 1.00 90.75 71 LEU A O 1
ATOM 528 N N . GLY A 1 72 ? -0.544 6.913 -8.607 1.00 92.25 72 GLY A N 1
ATOM 529 C CA . GLY A 1 72 ? -1.516 7.007 -7.524 1.00 92.25 72 GLY A CA 1
ATOM 530 C C . GLY A 1 72 ? -2.051 5.647 -7.076 1.00 92.25 72 GLY A C 1
ATOM 531 O O . GLY A 1 72 ? -2.427 5.512 -5.920 1.00 92.25 72 GLY A O 1
ATOM 532 N N . GLY A 1 73 ? -2.044 4.629 -7.941 1.00 95.25 73 GLY A N 1
ATOM 533 C CA . GLY A 1 73 ? -2.379 3.248 -7.585 1.00 95.25 73 GLY A CA 1
ATOM 534 C C . GLY A 1 73 ? -1.334 2.629 -6.654 1.00 95.25 73 GLY A C 1
ATOM 535 O O . GLY A 1 73 ? -1.688 2.043 -5.632 1.00 95.25 73 GLY A O 1
ATOM 536 N N . GLY A 1 74 ? -0.046 2.843 -6.945 1.00 94.25 74 GLY A N 1
ATOM 537 C CA . GLY A 1 74 ? 1.046 2.444 -6.052 1.00 94.25 74 GLY A CA 1
ATOM 538 C C . GLY A 1 74 ? 1.015 3.196 -4.715 1.00 94.25 74 GLY A C 1
ATOM 539 O O . GLY A 1 74 ? 1.124 2.594 -3.646 1.00 94.25 74 GLY A O 1
ATOM 540 N N . THR A 1 75 ? 0.765 4.511 -4.747 1.00 96.56 75 THR A N 1
ATOM 541 C CA . THR A 1 75 ? 0.556 5.312 -3.529 1.00 96.56 75 THR A CA 1
ATOM 542 C C . THR A 1 75 ? -0.664 4.846 -2.731 1.00 96.56 75 THR A C 1
ATOM 544 O O . THR A 1 75 ? -0.573 4.748 -1.511 1.00 96.56 75 THR A O 1
ATOM 547 N N . ALA A 1 76 ? -1.780 4.522 -3.386 1.00 98.00 76 ALA A N 1
ATOM 548 C CA . ALA A 1 76 ? -2.995 4.013 -2.750 1.00 98.00 76 ALA A CA 1
ATOM 549 C C . ALA A 1 76 ? -2.758 2.669 -2.048 1.00 98.00 76 ALA A C 1
ATOM 551 O O . ALA A 1 76 ? -3.211 2.475 -0.917 1.00 98.00 76 ALA A O 1
ATOM 552 N N . ALA A 1 77 ? -2.003 1.762 -2.676 1.00 97.44 77 ALA A N 1
ATOM 553 C CA . ALA A 1 77 ? -1.598 0.506 -2.054 1.00 97.44 77 ALA A CA 1
ATOM 554 C C . ALA A 1 77 ? -0.786 0.765 -0.773 1.00 97.44 77 ALA A C 1
ATOM 556 O O . ALA A 1 77 ? -1.181 0.309 0.297 1.00 97.44 77 ALA A O 1
ATOM 557 N N . LEU A 1 78 ? 0.282 1.569 -0.844 1.00 97.50 78 LEU A N 1
ATOM 558 C CA . LEU A 1 78 ? 1.123 1.899 0.318 1.00 97.50 78 LEU A CA 1
ATOM 559 C C . LEU A 1 78 ? 0.372 2.667 1.417 1.00 97.50 78 LEU A C 1
ATOM 561 O O . LEU A 1 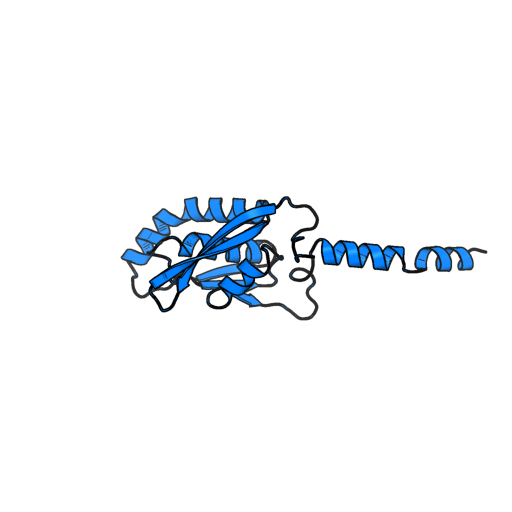78 ? 0.587 2.417 2.600 1.00 97.50 78 LEU A O 1
ATOM 565 N N . LEU A 1 79 ? -0.536 3.572 1.047 1.00 98.06 79 LEU A N 1
ATOM 566 C CA . LEU A 1 79 ? -1.417 4.259 1.992 1.00 98.06 79 LEU A CA 1
ATOM 567 C C . LEU A 1 79 ? -2.299 3.260 2.743 1.00 98.06 79 LEU A C 1
ATOM 569 O O . LEU A 1 79 ? -2.476 3.390 3.948 1.00 98.06 79 LEU A O 1
ATOM 573 N N . THR A 1 80 ? -2.807 2.244 2.048 1.00 97.94 80 THR A N 1
ATOM 574 C CA . THR A 1 80 ? -3.642 1.204 2.659 1.00 97.94 80 THR A CA 1
ATOM 575 C C . THR A 1 80 ? -2.863 0.397 3.692 1.00 97.94 80 THR A C 1
ATOM 577 O O . THR A 1 80 ? -3.384 0.164 4.778 1.00 97.94 80 THR A O 1
ATOM 580 N N . TYR A 1 81 ? -1.605 0.043 3.410 1.00 97.25 81 TYR A N 1
ATOM 581 C CA . TYR A 1 81 ? -0.723 -0.577 4.406 1.00 97.25 81 TYR A CA 1
ATOM 582 C C . TYR A 1 81 ? -0.571 0.283 5.661 1.00 97.25 81 TYR A C 1
ATOM 584 O O . TYR A 1 81 ? -0.757 -0.221 6.763 1.00 97.25 81 TYR A O 1
ATOM 592 N N . ILE A 1 82 ? -0.281 1.577 5.485 1.00 96.50 82 ILE A N 1
ATOM 593 C CA . ILE A 1 82 ? -0.083 2.523 6.593 1.00 96.50 82 ILE A CA 1
ATOM 594 C C . ILE A 1 82 ? -1.363 2.675 7.420 1.00 96.50 82 ILE A C 1
ATOM 596 O O . ILE A 1 82 ? -1.314 2.644 8.644 1.00 96.50 82 ILE A O 1
ATOM 600 N N . LEU A 1 83 ? -2.518 2.840 6.770 1.00 96.06 83 LEU A N 1
ATOM 601 C CA . LEU A 1 83 ? -3.782 3.010 7.484 1.00 96.06 83 LEU A CA 1
ATOM 602 C C . LEU A 1 83 ? -4.138 1.758 8.284 1.00 96.06 83 LEU A C 1
ATOM 604 O O . LEU A 1 83 ? -4.548 1.890 9.427 1.00 96.06 83 LEU A O 1
ATOM 608 N N . ARG A 1 84 ? -3.923 0.555 7.742 1.00 94.69 84 ARG A N 1
ATOM 609 C CA . ARG A 1 84 ? -4.248 -0.703 8.434 1.00 94.69 84 ARG A CA 1
ATOM 610 C C . ARG A 1 84 ? -3.426 -0.956 9.704 1.00 94.69 84 ARG A C 1
ATOM 612 O O . ARG A 1 84 ? -3.810 -1.824 10.481 1.00 94.69 84 ARG A O 1
ATOM 619 N N . GLU A 1 85 ? -2.337 -0.219 9.934 1.00 91.69 85 GLU A N 1
ATOM 620 C CA . GLU A 1 85 ? -1.604 -0.243 11.212 1.00 91.69 85 GLU A CA 1
ATOM 621 C C . GLU A 1 85 ? -2.349 0.493 12.337 1.00 91.69 85 GLU A C 1
ATOM 623 O O . GLU A 1 85 ? -2.098 0.237 13.514 1.00 91.69 85 GLU A O 1
ATOM 628 N N . HIS A 1 86 ? -3.303 1.364 11.997 1.00 90.75 86 HIS A N 1
ATOM 629 C CA . HIS A 1 86 ? -4.267 1.898 12.951 1.00 90.75 86 HIS A CA 1
ATOM 630 C C . HIS A 1 86 ? -5.401 0.895 13.157 1.00 90.75 86 HIS A C 1
ATOM 632 O O . HIS A 1 86 ? -6.061 0.468 12.206 1.00 90.75 86 HIS A O 1
ATOM 638 N N . THR A 1 87 ? -5.669 0.557 14.417 1.00 89.44 87 THR A N 1
ATOM 639 C CA . THR A 1 87 ? -6.696 -0.416 14.810 1.00 89.44 87 THR A CA 1
ATOM 640 C C . THR A 1 87 ? -8.077 -0.095 14.235 1.00 89.44 87 THR A C 1
ATOM 642 O O . THR A 1 87 ? -8.778 -0.987 13.755 1.00 89.44 87 THR A O 1
ATOM 645 N N . GLU A 1 88 ? -8.421 1.189 14.188 1.00 92.56 88 GLU A N 1
ATOM 646 C CA . GLU A 1 88 ? -9.677 1.749 13.694 1.00 92.56 88 GLU A CA 1
ATOM 647 C C . GLU A 1 88 ? -9.845 1.600 12.179 1.00 92.56 88 GLU A C 1
ATOM 649 O O . GLU A 1 88 ? -10.963 1.618 11.672 1.00 92.56 88 GLU A O 1
ATOM 654 N N . PHE A 1 89 ? -8.744 1.438 11.443 1.00 93.88 89 PHE A N 1
ATOM 655 C CA . PHE A 1 89 ? -8.728 1.340 9.982 1.00 93.88 89 PHE A CA 1
ATOM 656 C C . PHE A 1 89 ? -8.239 -0.032 9.501 1.00 93.88 89 PHE A C 1
ATOM 658 O O . PHE A 1 89 ? -7.959 -0.216 8.312 1.00 93.88 89 PHE A O 1
ATOM 665 N N . SER A 1 90 ? -8.156 -1.013 10.401 1.00 91.94 90 SER A N 1
ATOM 666 C CA . SER A 1 90 ? -7.641 -2.363 10.139 1.00 91.94 90 SER A CA 1
ATOM 667 C C . SER A 1 90 ? -8.409 -3.128 9.052 1.00 91.94 90 SER A C 1
ATOM 669 O O . SER A 1 90 ? -7.878 -4.070 8.471 1.00 91.94 90 SER A O 1
ATOM 671 N N . THR A 1 91 ? -9.633 -2.715 8.719 1.00 93.25 91 THR A N 1
ATOM 672 C CA . THR A 1 91 ? -10.469 -3.305 7.659 1.00 93.25 91 THR A CA 1
ATOM 673 C C . THR A 1 91 ? -10.372 -2.573 6.315 1.00 93.25 91 THR A C 1
ATOM 675 O O . THR A 1 91 ? -11.019 -2.982 5.352 1.00 93.25 91 THR A O 1
ATOM 678 N N . THR A 1 92 ? -9.540 -1.529 6.204 1.00 96.19 92 THR A N 1
ATOM 679 C CA . THR A 1 92 ? -9.392 -0.720 4.980 1.00 96.19 92 THR A CA 1
ATOM 680 C C . THR A 1 92 ? -8.965 -1.573 3.787 1.00 96.19 92 THR A C 1
ATOM 682 O O . THR A 1 92 ? -8.038 -2.376 3.892 1.00 96.19 92 THR A O 1
ATOM 685 N N . THR A 1 93 ? -9.605 -1.374 2.636 1.00 97.94 93 THR A N 1
ATOM 686 C CA . THR A 1 93 ? -9.275 -2.077 1.382 1.00 97.94 93 THR A CA 1
ATOM 687 C C . THR A 1 93 ? -8.909 -1.099 0.271 1.00 97.94 93 THR A C 1
ATOM 689 O O . THR A 1 93 ? -9.254 0.078 0.336 1.00 97.94 93 THR A O 1
ATOM 692 N N . CYS A 1 94 ? -8.222 -1.582 -0.760 1.00 98.38 94 CYS A N 1
ATOM 693 C CA . CYS A 1 94 ? -7.710 -0.791 -1.870 1.00 98.38 94 CYS A CA 1
ATOM 694 C C . CYS A 1 94 ? -8.124 -1.375 -3.219 1.00 98.38 94 CYS A C 1
ATOM 696 O O . CYS A 1 94 ? -8.062 -2.589 -3.412 1.00 98.38 94 CYS A O 1
ATOM 698 N N . VAL A 1 95 ? -8.474 -0.505 -4.164 1.00 98.38 95 VAL A N 1
ATOM 699 C CA . VAL A 1 95 ? -8.558 -0.840 -5.589 1.00 98.38 95 VAL A CA 1
ATOM 700 C C . VAL A 1 95 ? -7.587 0.052 -6.355 1.00 98.38 95 VAL A C 1
ATOM 702 O O . VAL A 1 95 ? -7.760 1.268 -6.426 1.00 98.38 95 VAL A O 1
ATOM 705 N N . ALA A 1 96 ? -6.553 -0.551 -6.929 1.00 97.12 96 ALA A N 1
ATOM 706 C CA . ALA A 1 96 ? -5.485 0.148 -7.622 1.00 97.12 96 ALA A CA 1
ATOM 707 C C . ALA A 1 96 ? -5.523 -0.175 -9.122 1.00 97.12 96 ALA A C 1
ATOM 709 O O . ALA A 1 96 ? -5.275 -1.304 -9.538 1.00 97.12 96 ALA A O 1
ATOM 710 N N . PHE A 1 97 ? -5.832 0.821 -9.943 1.00 95.81 97 PHE A N 1
ATOM 711 C CA . PHE A 1 97 ? -5.894 0.701 -11.396 1.00 95.81 97 PHE A CA 1
ATOM 712 C C . PHE A 1 97 ? -4.530 0.995 -12.013 1.00 95.81 97 PHE A C 1
ATOM 714 O O . PHE A 1 97 ? -3.912 2.004 -11.678 1.00 95.81 97 PHE A O 1
ATOM 721 N N . ALA A 1 98 ? -4.066 0.140 -12.920 1.00 93.00 98 ALA A N 1
ATOM 722 C CA . ALA A 1 98 ? -2.781 0.274 -13.599 1.00 93.00 98 ALA A CA 1
ATOM 723 C C . ALA A 1 98 ? -1.627 0.649 -12.642 1.00 93.00 98 ALA A C 1
ATOM 725 O O . ALA A 1 98 ? -0.872 1.566 -12.954 1.00 93.00 98 ALA A O 1
ATOM 726 N N . PRO A 1 99 ? -1.520 0.072 -11.425 1.00 91.25 99 PRO A N 1
ATOM 727 C CA . PRO A 1 99 ? -0.644 0.633 -10.407 1.00 91.25 99 PRO A CA 1
ATOM 728 C C . PRO A 1 99 ? 0.808 0.562 -10.858 1.00 91.25 99 PRO A C 1
ATOM 730 O O . PRO A 1 99 ? 1.276 -0.498 -11.263 1.00 91.25 99 PRO A O 1
ATOM 733 N N . ALA A 1 100 ? 1.531 1.673 -10.726 1.00 87.38 100 ALA A N 1
ATOM 734 C CA . ALA A 1 100 ? 2.978 1.641 -10.850 1.00 87.38 100 ALA A CA 1
ATOM 735 C C . ALA A 1 100 ? 3.531 0.696 -9.784 1.00 87.38 100 ALA A C 1
ATOM 737 O O . ALA A 1 100 ? 3.111 0.742 -8.619 1.00 87.38 100 ALA A O 1
ATOM 738 N N . SER A 1 101 ? 4.465 -0.161 -10.184 1.00 86.44 101 SER A N 1
ATOM 739 C CA . SER A 1 101 ? 5.071 -1.092 -9.248 1.00 86.44 101 SER A CA 1
ATOM 740 C C . SER A 1 101 ? 5.746 -0.286 -8.121 1.00 86.44 101 SER A C 1
ATOM 742 O O . SER A 1 101 ? 6.415 0.722 -8.366 1.00 86.44 101 SER A O 1
ATOM 744 N N . CYS A 1 102 ? 5.483 -0.650 -6.862 1.00 88.31 102 CYS A N 1
ATOM 745 C CA . CYS A 1 102 ? 5.727 0.247 -5.724 1.00 88.31 102 CYS A CA 1
ATOM 746 C C . CYS A 1 102 ? 6.381 -0.400 -4.499 1.00 88.31 102 CYS A C 1
ATOM 748 O O . CYS A 1 102 ? 6.785 0.326 -3.589 1.00 88.31 102 CYS A O 1
ATOM 750 N N . MET A 1 103 ? 6.497 -1.729 -4.457 1.00 91.31 103 MET A N 1
ATOM 751 C CA . MET A 1 103 ? 7.066 -2.470 -3.329 1.00 91.31 103 MET A CA 1
ATOM 752 C C . MET A 1 103 ? 7.632 -3.828 -3.756 1.00 91.31 103 MET A C 1
ATOM 754 O O . MET A 1 103 ? 7.382 -4.274 -4.875 1.00 91.31 103 MET A O 1
ATOM 758 N N . THR A 1 104 ? 8.402 -4.471 -2.876 1.00 90.25 104 THR A N 1
ATOM 759 C CA . THR A 1 104 ? 8.931 -5.827 -3.092 1.00 90.25 104 THR A CA 1
ATOM 760 C C . THR A 1 104 ? 7.832 -6.886 -3.071 1.00 90.25 104 THR A C 1
ATOM 762 O O . THR A 1 104 ? 6.767 -6.683 -2.483 1.00 90.25 104 THR A O 1
ATOM 765 N N . TRP A 1 105 ? 8.118 -8.038 -3.681 1.00 87.19 105 TRP A N 1
ATOM 766 C CA . TRP A 1 105 ? 7.188 -9.163 -3.787 1.00 87.19 105 TRP A CA 1
ATOM 767 C C . TRP A 1 105 ? 6.600 -9.589 -2.437 1.00 87.19 105 TRP A C 1
ATOM 769 O O . TRP A 1 105 ? 5.391 -9.747 -2.324 1.00 87.19 105 TRP A O 1
ATOM 779 N N . GLU A 1 106 ? 7.424 -9.723 -1.394 1.00 89.06 106 GLU A N 1
ATOM 780 C CA . GLU A 1 106 ? 6.956 -10.172 -0.078 1.00 89.06 106 GLU A CA 1
ATOM 781 C C . GLU A 1 106 ? 5.936 -9.208 0.536 1.00 89.06 106 GLU A C 1
ATOM 783 O O . GLU A 1 106 ? 4.974 -9.647 1.166 1.00 89.06 106 GLU A O 1
ATOM 788 N N . LEU A 1 107 ? 6.121 -7.900 0.317 1.00 91.38 107 LEU A N 1
ATOM 789 C CA . LEU A 1 107 ? 5.128 -6.903 0.694 1.00 91.38 107 LEU A CA 1
ATOM 790 C C . LEU A 1 107 ? 3.884 -7.083 -0.171 1.00 91.38 107 LEU A C 1
ATOM 792 O O . LEU A 1 107 ? 2.820 -7.302 0.387 1.00 91.38 107 LEU A O 1
ATOM 796 N N . ALA A 1 108 ? 4.005 -7.091 -1.499 1.00 92.31 108 ALA A N 1
ATOM 797 C CA . ALA A 1 108 ? 2.861 -7.234 -2.404 1.00 92.31 108 ALA A CA 1
ATOM 798 C C . ALA A 1 108 ? 1.987 -8.465 -2.084 1.00 92.31 108 ALA A C 1
ATOM 800 O O . ALA A 1 108 ? 0.768 -8.334 -1.963 1.00 92.31 108 ALA A O 1
ATOM 801 N N . GLU A 1 109 ? 2.606 -9.625 -1.858 1.00 92.06 109 GLU A N 1
ATOM 802 C CA . GLU A 1 109 ? 1.930 -10.881 -1.514 1.00 92.06 109 GLU A CA 1
ATOM 803 C C . GLU A 1 109 ? 1.175 -10.787 -0.179 1.00 92.06 109 GLU A C 1
ATOM 805 O O . GLU A 1 109 ? 0.064 -11.307 -0.054 1.00 92.06 109 GLU A O 1
ATOM 810 N N . SER A 1 110 ? 1.719 -10.069 0.811 1.00 93.12 110 SER A N 1
ATOM 811 C CA . SER A 1 110 ? 1.038 -9.854 2.098 1.00 93.12 110 SER A CA 1
ATOM 812 C C . SER A 1 110 ? -0.261 -9.045 1.970 1.00 93.12 110 SER A C 1
ATOM 814 O O . SER A 1 110 ? -1.156 -9.165 2.807 1.00 93.12 110 SER A O 1
ATOM 816 N N . GLY A 1 111 ? -0.392 -8.261 0.898 1.00 92.88 111 GLY A N 1
ATOM 817 C CA . GLY A 1 111 ? -1.530 -7.381 0.641 1.00 92.88 111 GLY A CA 1
ATOM 818 C C . GLY A 1 111 ? -2.655 -7.988 -0.169 1.00 92.88 111 GLY A C 1
ATOM 819 O O . GLY A 1 111 ? -3.681 -7.331 -0.338 1.00 92.88 111 GLY A O 1
ATOM 820 N N . LYS A 1 112 ? -2.510 -9.224 -0.659 1.00 93.81 112 LYS A N 1
ATOM 821 C CA . LYS A 1 112 ? -3.468 -9.844 -1.591 1.00 93.81 112 LYS A CA 1
ATOM 822 C C . LYS A 1 112 ? -4.916 -9.868 -1.094 1.00 93.81 112 LYS A C 1
ATOM 824 O O . LYS A 1 112 ? -5.846 -9.882 -1.891 1.00 93.81 112 LYS A O 1
ATOM 829 N N . HIS A 1 113 ? -5.113 -9.867 0.224 1.00 94.06 113 HIS A N 1
ATOM 830 C CA . HIS A 1 113 ? -6.436 -9.914 0.846 1.00 94.06 113 HIS A CA 1
ATOM 831 C C . HIS A 1 113 ? -7.123 -8.547 0.944 1.00 94.06 113 HIS A C 1
ATOM 833 O O . HIS A 1 113 ? -8.324 -8.490 1.194 1.00 94.06 113 HIS A O 1
ATOM 839 N N . PHE A 1 114 ? -6.388 -7.447 0.768 1.00 95.75 114 PHE A N 1
ATOM 840 C CA . PHE A 1 114 ? -6.928 -6.097 0.930 1.00 95.75 114 PHE A CA 1
ATOM 841 C C . PHE A 1 114 ? -6.534 -5.117 -0.176 1.00 95.75 114 PHE A C 1
ATOM 843 O O . PHE A 1 114 ? -7.063 -4.009 -0.191 1.00 95.75 114 PHE A O 1
ATOM 850 N N . VAL A 1 115 ? -5.662 -5.492 -1.112 1.00 97.50 115 VAL A N 1
ATOM 851 C CA . VAL A 1 115 ? -5.342 -4.712 -2.311 1.00 97.50 115 VAL A CA 1
ATOM 852 C C . VAL A 1 115 ? -5.761 -5.494 -3.545 1.00 97.50 115 VAL A C 1
ATOM 854 O O . VAL A 1 115 ? -5.239 -6.568 -3.824 1.00 97.50 115 VAL A O 1
ATOM 857 N N . THR A 1 116 ? -6.682 -4.929 -4.316 1.00 97.50 116 THR A N 1
ATOM 858 C CA . THR A 1 116 ? -7.063 -5.439 -5.633 1.00 97.50 116 THR A CA 1
ATOM 859 C C . THR A 1 116 ? -6.430 -4.565 -6.701 1.00 97.50 116 THR A C 1
ATOM 861 O O . THR A 1 116 ? -6.659 -3.357 -6.728 1.00 97.50 116 THR A O 1
ATOM 864 N N . THR A 1 117 ? -5.642 -5.161 -7.591 1.00 94.50 117 THR A N 1
ATOM 865 C CA . THR A 1 117 ? -5.063 -4.459 -8.738 1.00 94.50 117 THR A CA 1
ATOM 866 C C . THR A 1 117 ? -5.874 -4.745 -9.999 1.00 94.50 117 THR A C 1
ATOM 868 O O . THR A 1 117 ? -6.373 -5.851 -10.196 1.00 94.50 117 THR A O 1
ATOM 871 N N . ILE A 1 118 ? -6.041 -3.736 -10.852 1.00 94.94 118 ILE A N 1
ATOM 872 C CA . ILE A 1 118 ? -6.746 -3.855 -12.133 1.00 94.94 118 ILE A CA 1
ATOM 873 C C . ILE A 1 118 ? -5.786 -3.410 -13.225 1.00 94.94 118 ILE A C 1
ATOM 875 O O . ILE A 1 118 ? -5.372 -2.255 -13.242 1.00 94.94 118 ILE A O 1
ATOM 879 N N . VAL A 1 119 ? -5.435 -4.318 -14.130 1.00 91.44 119 VAL A N 1
ATOM 880 C CA . VAL A 1 119 ? -4.492 -4.073 -15.229 1.00 91.44 119 VAL A CA 1
ATOM 881 C C . VAL A 1 119 ? -5.219 -4.264 -16.554 1.00 91.44 119 VAL A C 1
ATOM 883 O O . VAL A 1 119 ? -5.941 -5.245 -16.725 1.00 91.44 119 VAL A O 1
ATOM 886 N N . ASN A 1 120 ? -5.058 -3.319 -17.482 1.00 88.44 120 ASN A N 1
ATOM 887 C CA . ASN A 1 120 ? -5.742 -3.351 -18.771 1.00 88.44 120 ASN A CA 1
ATOM 888 C C . ASN A 1 120 ? -4.825 -3.883 -19.882 1.00 88.44 120 ASN A C 1
ATOM 890 O O . ASN A 1 120 ? -3.937 -3.172 -20.346 1.00 88.44 120 ASN A O 1
ATOM 894 N N . GLY A 1 121 ? -5.074 -5.105 -20.355 1.00 87.62 121 GLY A N 1
ATOM 895 C CA . GLY A 1 121 ? -4.350 -5.682 -21.490 1.00 87.62 121 GLY A CA 1
ATOM 896 C C . GLY A 1 121 ? -2.835 -5.726 -21.265 1.00 87.62 121 GLY A C 1
ATOM 897 O O . GLY A 1 121 ? -2.375 -6.218 -20.240 1.00 87.62 121 GLY A O 1
ATOM 898 N N . ALA A 1 122 ? -2.072 -5.206 -22.229 1.00 80.81 122 ALA A N 1
ATOM 899 C CA . ALA A 1 122 ? -0.607 -5.149 -22.197 1.00 80.81 122 ALA A CA 1
ATOM 900 C C . ALA A 1 122 ? -0.062 -3.852 -21.565 1.00 80.81 122 ALA A C 1
ATOM 902 O O . ALA A 1 122 ? 0.984 -3.354 -21.978 1.00 80.81 122 ALA A O 1
ATOM 903 N N . ASP A 1 123 ? -0.793 -3.266 -20.613 1.00 79.56 123 ASP A N 1
ATOM 904 C CA . ASP A 1 123 ? -0.345 -2.072 -19.899 1.00 79.56 123 ASP A CA 1
ATOM 905 C C . ASP A 1 123 ? 1.034 -2.295 -19.267 1.00 79.56 123 ASP A C 1
ATOM 907 O O . ASP A 1 123 ? 1.258 -3.231 -18.496 1.00 79.56 123 ASP A O 1
ATOM 911 N N . LEU A 1 124 ? 1.958 -1.407 -19.625 1.00 72.38 124 LEU A N 1
ATOM 912 C CA . LEU A 1 124 ? 3.340 -1.462 -19.195 1.00 72.38 124 LEU A CA 1
ATOM 913 C C . LEU A 1 124 ? 3.524 -0.875 -17.794 1.00 72.38 124 LEU A C 1
ATOM 915 O O . LEU A 1 124 ? 4.493 -1.199 -17.135 1.00 72.38 124 LEU A O 1
ATOM 919 N N . VAL A 1 125 ? 2.631 -0.028 -17.281 1.00 73.81 125 VAL A N 1
ATOM 920 C CA . VAL A 1 125 ? 2.860 0.665 -15.997 1.00 73.81 125 VAL A CA 1
ATOM 921 C C . VAL A 1 125 ? 3.068 -0.294 -14.806 1.00 73.81 125 VAL A C 1
ATOM 923 O O . VAL A 1 125 ? 3.992 -0.056 -14.021 1.00 73.81 125 VAL A O 1
ATOM 926 N N . PRO A 1 126 ? 2.303 -1.394 -14.659 1.00 67.56 126 PRO A N 1
ATOM 927 C CA . PRO A 1 126 ? 2.548 -2.387 -13.610 1.00 67.56 126 PRO A CA 1
ATOM 928 C C . PRO A 1 126 ? 3.808 -3.221 -13.841 1.00 67.56 126 PRO A C 1
ATOM 930 O O . PRO A 1 126 ? 4.384 -3.738 -12.883 1.00 67.56 126 PRO A O 1
ATOM 933 N N . THR A 1 127 ? 4.232 -3.364 -15.099 1.00 63.12 127 THR A N 1
ATOM 934 C CA . THR A 1 127 ? 5.387 -4.181 -15.490 1.00 63.12 127 THR A CA 1
ATOM 935 C C . THR A 1 127 ? 6.667 -3.367 -15.636 1.00 63.12 127 THR A C 1
ATOM 937 O O . THR A 1 127 ? 7.740 -3.955 -15.625 1.00 63.12 127 THR A O 1
ATOM 940 N N . VAL A 1 128 ? 6.605 -2.037 -15.724 1.00 58.75 128 VAL A N 1
ATOM 941 C CA . VAL A 1 128 ? 7.759 -1.142 -15.835 1.00 58.75 128 VAL A CA 1
ATOM 942 C C . VAL A 1 128 ? 8.435 -1.066 -14.474 1.00 58.75 128 VAL A C 1
ATOM 944 O O . VAL A 1 128 ? 8.053 -0.335 -13.560 1.00 58.75 128 VAL A O 1
ATOM 947 N N . SER A 1 129 ? 9.472 -1.879 -14.368 1.00 59.75 129 SER A N 1
ATOM 948 C CA . SER A 1 129 ? 10.436 -1.936 -13.286 1.00 59.75 129 SER A CA 1
ATOM 949 C C . SER A 1 129 ? 11.809 -1.604 -13.876 1.00 59.75 129 SER A C 1
ATOM 951 O O . SER A 1 129 ? 11.980 -1.611 -15.096 1.00 59.75 129 SER A O 1
ATOM 953 N N . THR A 1 130 ? 12.811 -1.300 -13.058 1.00 54.00 130 THR A N 1
ATOM 954 C CA . THR A 1 130 ? 14.167 -1.087 -13.580 1.00 54.00 130 THR A CA 1
ATOM 955 C C . THR A 1 130 ? 14.714 -2.363 -14.218 1.00 54.00 130 THR A C 1
ATOM 957 O O . THR A 1 130 ? 15.446 -2.254 -15.187 1.00 54.00 130 THR A O 1
ATOM 960 N N . ALA A 1 131 ? 14.292 -3.550 -13.758 1.00 49.78 131 ALA A N 1
ATOM 961 C CA . ALA A 1 131 ? 14.610 -4.815 -14.420 1.00 49.78 131 ALA A CA 1
ATOM 962 C C . ALA A 1 131 ? 14.010 -4.866 -15.831 1.00 49.78 131 ALA A C 1
ATOM 964 O O . ALA A 1 131 ? 14.727 -5.105 -16.787 1.00 49.78 131 ALA A O 1
ATOM 965 N N . SER A 1 132 ? 12.740 -4.495 -15.988 1.00 52.50 132 SER A N 1
ATOM 966 C CA . SER A 1 132 ? 12.085 -4.437 -17.302 1.00 52.50 132 SER A CA 1
ATOM 967 C C . SER A 1 132 ? 12.683 -3.361 -18.215 1.00 52.50 132 SER A C 1
ATOM 969 O O . SER A 1 132 ? 12.618 -3.477 -19.432 1.00 52.50 132 SER A O 1
ATOM 971 N N . ILE A 1 133 ? 13.266 -2.302 -17.642 1.00 57.72 133 ILE A N 1
ATOM 972 C CA . ILE A 1 133 ? 14.005 -1.272 -18.383 1.00 57.72 133 ILE A CA 1
ATOM 973 C C . ILE A 1 133 ? 15.413 -1.723 -18.746 1.00 57.72 133 ILE A C 1
ATOM 975 O O . ILE A 1 133 ? 15.862 -1.392 -19.837 1.00 57.72 133 ILE A O 1
ATOM 979 N N . ASP A 1 134 ? 16.109 -2.453 -17.879 1.00 57.66 134 ASP A N 1
ATOM 980 C CA . ASP A 1 134 ? 17.401 -3.055 -18.203 1.00 57.66 134 ASP A CA 1
ATOM 981 C C . ASP A 1 134 ? 17.232 -4.162 -19.245 1.00 57.66 134 ASP A C 1
ATOM 983 O O . ASP A 1 134 ? 18.009 -4.204 -20.195 1.00 57.66 134 ASP A O 1
ATOM 987 N N . ASP A 1 135 ? 16.178 -4.972 -19.147 1.00 58.03 135 ASP A N 1
ATOM 988 C CA . ASP A 1 135 ? 15.787 -5.956 -20.155 1.00 58.03 135 ASP A CA 1
ATOM 989 C C . ASP A 1 135 ? 15.473 -5.248 -21.475 1.00 58.03 135 ASP A C 1
ATOM 991 O O . ASP A 1 135 ? 16.118 -5.539 -22.479 1.00 58.03 135 ASP A O 1
ATOM 995 N N . LEU A 1 136 ? 14.609 -4.224 -21.465 1.00 58.06 136 LEU A N 1
ATOM 996 C CA . LEU A 1 136 ? 14.322 -3.407 -22.648 1.00 58.06 136 LEU A CA 1
ATOM 997 C C . LEU A 1 136 ? 15.590 -2.760 -23.220 1.00 58.06 136 LEU A C 1
ATOM 999 O O . LEU A 1 136 ? 15.792 -2.744 -24.428 1.00 58.06 136 LEU A O 1
ATOM 1003 N N . ARG A 1 137 ? 16.471 -2.223 -22.374 1.00 64.06 137 ARG A N 1
ATOM 1004 C CA . ARG A 1 137 ? 17.741 -1.625 -22.796 1.00 64.06 137 ARG A CA 1
ATOM 1005 C C . ARG A 1 137 ? 18.653 -2.678 -23.411 1.00 64.06 137 ARG A C 1
ATOM 1007 O O . ARG A 1 137 ? 19.307 -2.383 -24.409 1.00 64.06 137 ARG A O 1
ATOM 1014 N N . SER A 1 138 ? 18.722 -3.869 -22.824 1.00 64.69 138 SER A N 1
ATOM 1015 C CA . SER A 1 138 ? 19.529 -4.981 -23.317 1.00 64.69 138 SER A CA 1
ATOM 1016 C C . SER A 1 138 ? 19.000 -5.483 -24.656 1.00 64.69 138 SER A C 1
ATOM 1018 O O . SER A 1 138 ? 19.793 -5.624 -25.579 1.00 64.69 138 SER A O 1
ATOM 1020 N N . GLU A 1 139 ? 17.682 -5.620 -24.814 1.00 66.19 139 GLU A N 1
ATOM 1021 C CA . GLU A 1 139 ? 17.032 -5.976 -26.074 1.00 66.19 139 GLU A CA 1
ATOM 1022 C C . GLU A 1 139 ? 17.253 -4.900 -27.133 1.00 66.19 139 GLU A C 1
ATOM 1024 O O . GLU A 1 139 ? 17.667 -5.220 -28.240 1.00 66.19 139 GLU A O 1
ATOM 1029 N N . VAL A 1 140 ? 17.074 -3.618 -26.801 1.00 68.75 140 VAL A N 1
ATOM 1030 C CA . VAL A 1 140 ? 17.332 -2.503 -27.727 1.00 68.75 140 VAL A CA 1
ATOM 1031 C C . VAL A 1 140 ? 18.807 -2.460 -28.138 1.00 68.75 140 VAL A C 1
ATOM 1033 O O . VAL A 1 140 ? 19.105 -2.253 -29.312 1.00 68.75 140 VAL A O 1
ATOM 1036 N N . THR A 1 141 ? 19.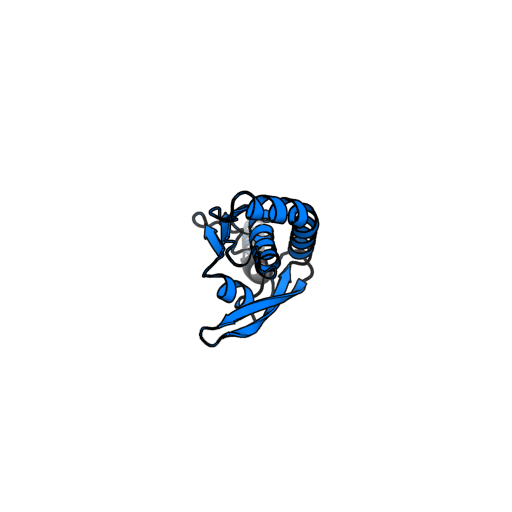737 -2.705 -27.211 1.00 67.12 141 THR A N 1
ATOM 1037 C CA . THR A 1 141 ? 21.185 -2.729 -27.498 1.00 67.12 141 THR A CA 1
ATOM 1038 C C . THR A 1 141 ? 21.601 -3.980 -28.281 1.00 67.12 141 THR A C 1
ATOM 1040 O O . THR A 1 141 ? 22.517 -3.910 -29.096 1.00 67.12 141 THR A O 1
ATOM 1043 N N . ALA A 1 142 ? 20.943 -5.118 -28.049 1.00 64.25 142 ALA A N 1
ATOM 1044 C CA . ALA A 1 142 ? 21.169 -6.372 -28.767 1.00 64.25 142 ALA A CA 1
ATOM 1045 C C . ALA A 1 142 ? 20.473 -6.400 -30.134 1.00 64.25 142 ALA A C 1
ATOM 1047 O O . ALA A 1 142 ? 20.880 -7.155 -31.017 1.00 64.25 142 ALA A O 1
ATOM 1048 N N . SER A 1 143 ? 19.429 -5.591 -30.320 1.00 57.12 143 SER A N 1
ATOM 1049 C CA . SER A 1 143 ? 18.700 -5.509 -31.574 1.00 57.12 143 SER A CA 1
ATOM 1050 C C . SER A 1 143 ? 19.571 -4.851 -32.647 1.00 57.12 143 SER A C 1
ATOM 1052 O O . SER A 1 143 ? 20.088 -3.744 -32.491 1.00 57.12 143 SER A O 1
ATOM 1054 N N . SER A 1 144 ? 19.744 -5.557 -33.761 1.00 56.25 144 SER A N 1
ATOM 1055 C CA . SER A 1 144 ? 20.629 -5.234 -34.884 1.00 56.25 144 SER A CA 1
ATOM 1056 C C . SER A 1 144 ? 20.231 -3.991 -35.685 1.00 56.25 144 SER A C 1
ATOM 1058 O O . SER A 1 144 ? 20.821 -3.746 -36.728 1.00 56.25 144 SER A O 1
ATOM 1060 N N . TRP A 1 145 ? 19.302 -3.154 -35.212 1.00 54.38 145 TRP A N 1
ATOM 1061 C CA . TRP A 1 145 ? 18.805 -1.987 -35.950 1.00 54.38 145 TRP A CA 1
ATOM 1062 C C . TRP A 1 145 ? 19.911 -1.006 -36.355 1.00 54.38 145 TRP A C 1
ATOM 1064 O O . TRP A 1 145 ? 19.845 -0.419 -37.430 1.00 54.38 145 TRP A O 1
ATOM 1074 N N . LEU A 1 146 ? 20.952 -0.843 -35.531 1.00 54.00 146 LEU A N 1
ATOM 1075 C CA . LEU A 1 146 ? 22.100 0.012 -35.862 1.00 54.00 146 LEU A CA 1
ATOM 1076 C C . LEU A 1 146 ? 23.046 -0.602 -36.903 1.00 54.00 146 LEU A C 1
ATOM 1078 O O . LEU A 1 146 ? 23.703 0.148 -37.620 1.00 54.00 146 LEU A O 1
ATOM 1082 N N . ASN A 1 147 ? 23.118 -1.932 -36.996 1.00 56.66 147 ASN A N 1
ATOM 1083 C CA . ASN A 1 147 ? 23.925 -2.610 -38.013 1.00 56.66 147 ASN A CA 1
ATOM 1084 C C . ASN A 1 147 ? 23.142 -2.722 -39.329 1.00 56.66 147 ASN A C 1
ATOM 1086 O O . ASN A 1 147 ? 23.677 -2.385 -40.379 1.00 56.66 147 ASN A O 1
ATOM 1090 N N . ASP A 1 148 ? 21.849 -3.040 -39.258 1.00 58.62 148 ASP A N 1
ATOM 1091 C CA . ASP A 1 148 ? 20.963 -3.157 -40.420 1.00 58.62 148 ASP A CA 1
ATOM 1092 C C . ASP A 1 148 ? 20.733 -1.799 -41.115 1.00 58.62 148 ASP A C 1
ATOM 1094 O O . ASP A 1 148 ? 20.657 -1.733 -42.340 1.00 58.62 148 ASP A O 1
ATOM 1098 N N . LEU A 1 149 ? 20.697 -0.683 -40.368 1.00 55.84 149 LEU A N 1
ATOM 1099 C CA . LEU A 1 149 ? 20.672 0.668 -40.956 1.00 55.84 149 LEU A CA 1
ATOM 1100 C C . LEU A 1 149 ? 22.004 1.065 -41.603 1.00 55.84 149 LEU A C 1
ATOM 1102 O O . LEU A 1 149 ? 22.021 1.891 -42.512 1.00 55.84 149 LEU A O 1
ATOM 1106 N N . ARG A 1 150 ? 23.124 0.511 -41.130 1.00 55.09 150 ARG A N 1
ATOM 1107 C CA . ARG A 1 150 ? 24.456 0.815 -41.661 1.00 55.09 150 ARG A CA 1
ATOM 1108 C C . ARG A 1 150 ? 24.729 0.047 -42.952 1.00 55.09 150 ARG A C 1
ATOM 1110 O O . ARG A 1 150 ? 25.289 0.630 -43.875 1.00 55.09 150 ARG A O 1
ATOM 1117 N N . ASP A 1 151 ? 24.246 -1.190 -43.036 1.00 58.03 151 ASP A N 1
ATOM 1118 C CA . ASP A 1 151 ? 24.330 -2.027 -44.237 1.00 58.03 151 ASP A CA 1
ATOM 1119 C C . ASP A 1 151 ? 23.368 -1.579 -45.353 1.00 58.03 151 ASP A C 1
ATOM 1121 O O . ASP A 1 151 ? 23.593 -1.898 -46.513 1.00 58.03 151 ASP A O 1
ATOM 1125 N N . GLN A 1 152 ? 22.327 -0.793 -45.042 1.00 55.25 152 GLN A N 1
ATOM 1126 C CA . GLN A 1 152 ? 21.429 -0.197 -46.048 1.00 55.25 152 GLN A CA 1
ATOM 1127 C C . GLN A 1 152 ? 21.913 1.151 -46.620 1.00 55.25 152 GLN A C 1
ATOM 1129 O O . GLN A 1 152 ? 21.284 1.680 -47.536 1.00 55.25 152 GLN A O 1
ATOM 1134 N N . ILE A 1 153 ? 22.993 1.732 -46.080 1.00 58.56 153 ILE A N 1
ATOM 1135 C CA . ILE A 1 153 ? 23.555 3.028 -46.517 1.00 58.56 153 ILE A CA 1
ATOM 1136 C C . ILE A 1 153 ? 24.872 2.849 -47.313 1.00 58.56 153 ILE A C 1
ATOM 1138 O O . ILE A 1 153 ? 25.416 3.829 -47.830 1.00 58.56 153 ILE A O 1
ATOM 1142 N N . GLN A 1 154 ? 25.368 1.615 -47.470 1.00 43.44 154 GLN A N 1
ATOM 1143 C CA . GLN A 1 154 ? 26.434 1.252 -48.422 1.00 43.44 154 GLN A CA 1
ATOM 1144 C C . GLN A 1 154 ? 25.864 0.633 -49.699 1.00 43.44 154 GLN A C 1
ATOM 1146 O O . GLN A 1 154 ? 26.504 0.847 -50.754 1.00 43.44 154 GLN A O 1
#

Secondary structure (DSSP, 8-state):
-------SS--EEEEEEEEEPTTS-EEEEEEEEEHHHHHHHHHHHHHHHHHHHHHHHH-TT---EEEEETHHHHHHHHHHHHHHTSGGGTT-EEEEESPPP-B-HHHHHHTTTTEEEE--TT-STTT--HHHHHHHHHHHHHSTHHHHHHHT--

pLDDT: mean 81.56, std 17.91, range [32.66, 98.38]